Protein AF-A0A2I0XAA0-F1 (afdb_monomer)

Organism: NCBI:txid906689

Mean predicted aligned error: 16.68 Å

Radius of gyration: 24.53 Å; Cα contacts (8 Å, |Δi|>4): 14; chains: 1; bounding box: 45×25×62 Å

Solvent-accessible surface area (backbone atoms only — not comparable to full-atom values): 4853 Å² total; per-residue (Å²): 114,66,68,61,46,49,51,45,43,51,52,30,51,75,69,74,36,54,93,80,50,58,47,63,81,80,53,78,90,79,84,87,76,85,77,80,77,77,79,77,77,81,73,88,75,90,80,91,80,91,79,92,73,85,80,79,79,79,77,81,77,73,93,78,80,133

Sequence (66 aa):
MQMMYEIIYRALREAGLEDTYEPQDYLNFFCLHICETVDVDNTQNESPDSTSTPTVSVNRLNATIF

pLDDT: mean 72.35, std 22.58, range [33.72, 97.12]

Secondary structure (DSSP, 8-state):
-HHHHHHHHHHHHHHT-TTT--HHHH--------------------------------------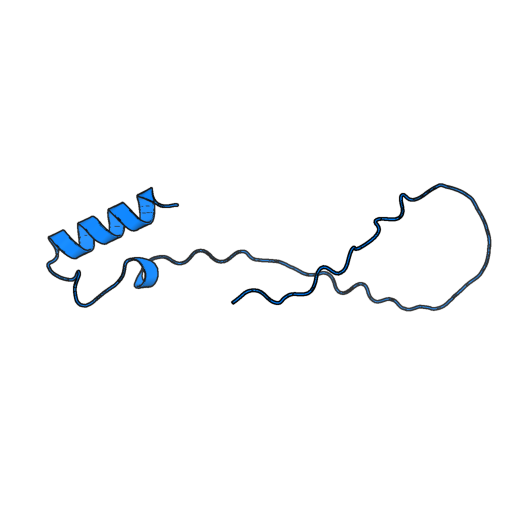--

Structure (mmCIF, N/CA/C/O backbone):
data_AF-A0A2I0XAA0-F1
#
_entry.id   AF-A0A2I0XAA0-F1
#
loop_
_atom_site.group_PDB
_atom_site.id
_atom_site.type_symbol
_atom_site.label_atom_id
_atom_site.label_alt_id
_atom_site.label_comp_id
_atom_site.label_asym_id
_atom_site.label_entity_id
_atom_site.label_seq_id
_atom_site.pdbx_PDB_ins_code
_atom_site.Cartn_x
_atom_site.Cartn_y
_atom_site.Cartn_z
_atom_site.occupancy
_atom_site.B_iso_or_equiv
_atom_site.auth_seq_id
_atom_site.auth_comp_id
_atom_site.auth_asym_id
_atom_site.auth_atom_id
_atom_site.pdbx_PDB_model_num
ATOM 1 N N . MET A 1 1 ? 6.353 -7.659 -2.634 1.00 72.25 1 MET A N 1
ATOM 2 C CA . MET A 1 1 ? 5.743 -6.335 -2.370 1.00 72.25 1 MET A CA 1
ATOM 3 C C . MET A 1 1 ? 4.555 -6.367 -1.412 1.00 72.25 1 MET A C 1
ATOM 5 O O . MET A 1 1 ? 4.196 -5.314 -0.907 1.00 72.25 1 MET A O 1
ATOM 9 N N . GLN A 1 2 ? 3.976 -7.537 -1.108 1.00 81.75 2 GLN A N 1
ATOM 10 C CA . GLN A 1 2 ? 2.799 -7.642 -0.232 1.00 81.75 2 GLN A CA 1
ATOM 11 C C . GLN A 1 2 ? 2.977 -6.982 1.145 1.00 81.75 2 GLN A C 1
ATOM 13 O O . GLN A 1 2 ? 2.056 -6.324 1.606 1.00 81.75 2 GLN A O 1
ATOM 18 N N . MET A 1 3 ? 4.169 -7.056 1.750 1.00 91.81 3 MET A N 1
ATOM 19 C CA . MET A 1 3 ? 4.413 -6.464 3.072 1.00 91.81 3 MET A CA 1
ATOM 20 C C . MET A 1 3 ? 4.244 -4.935 3.096 1.00 91.81 3 MET A C 1
ATOM 22 O O . MET A 1 3 ? 3.721 -4.400 4.064 1.00 91.81 3 MET A O 1
ATOM 26 N N . MET A 1 4 ? 4.648 -4.219 2.038 1.00 93.38 4 MET A N 1
ATOM 27 C CA . MET A 1 4 ? 4.471 -2.760 1.988 1.00 93.38 4 MET A CA 1
ATOM 28 C C . MET A 1 4 ? 2.998 -2.374 1.868 1.00 93.38 4 MET A C 1
ATOM 30 O O . MET A 1 4 ? 2.545 -1.493 2.591 1.00 93.38 4 MET A O 1
ATOM 34 N N . TYR A 1 5 ? 2.247 -3.062 1.005 1.00 94.69 5 TYR A N 1
ATOM 35 C CA . TYR A 1 5 ? 0.808 -2.837 0.878 1.00 94.69 5 TYR A CA 1
ATOM 36 C C . TYR A 1 5 ? 0.062 -3.155 2.180 1.00 94.69 5 TYR A C 1
ATOM 38 O O . TYR A 1 5 ? -0.835 -2.414 2.569 1.00 94.69 5 TYR A O 1
ATOM 46 N N . GLU A 1 6 ? 0.480 -4.199 2.901 1.00 94.62 6 GLU A N 1
ATOM 47 C CA . GLU A 1 6 ? -0.089 -4.549 4.203 1.00 94.62 6 GLU A CA 1
ATOM 48 C C . GLU A 1 6 ? 0.187 -3.483 5.274 1.00 94.62 6 GLU A C 1
ATOM 50 O O . GLU A 1 6 ? -0.700 -3.160 6.062 1.00 94.62 6 GLU A O 1
ATOM 55 N N . ILE A 1 7 ? 1.390 -2.900 5.299 1.00 96.31 7 ILE A N 1
ATOM 56 C CA . ILE A 1 7 ? 1.730 -1.809 6.226 1.00 96.31 7 ILE A CA 1
ATOM 57 C C . ILE A 1 7 ? 0.845 -0.586 5.971 1.00 96.31 7 ILE A C 1
ATOM 59 O O . ILE A 1 7 ? 0.293 -0.027 6.917 1.00 96.31 7 ILE A O 1
ATOM 63 N N . ILE A 1 8 ? 0.677 -0.196 4.705 1.00 95.25 8 ILE A N 1
ATOM 64 C CA . ILE A 1 8 ? -0.168 0.947 4.337 1.00 95.25 8 ILE A CA 1
ATOM 65 C C . ILE A 1 8 ? -1.627 0.666 4.709 1.00 95.25 8 ILE A C 1
ATOM 67 O O . ILE A 1 8 ? -2.267 1.504 5.335 1.00 95.25 8 ILE A O 1
ATOM 71 N N . TYR A 1 9 ? -2.132 -0.536 4.422 1.00 96.12 9 TYR A N 1
ATOM 72 C CA . TYR A 1 9 ? -3.487 -0.932 4.807 1.00 96.12 9 TYR A CA 1
ATOM 73 C C . TYR A 1 9 ? -3.712 -0.873 6.326 1.00 96.12 9 TYR A C 1
ATOM 75 O O . TYR A 1 9 ? -4.734 -0.369 6.790 1.00 96.12 9 TYR A O 1
ATOM 83 N N . ARG A 1 10 ? -2.745 -1.344 7.123 1.00 96.69 10 ARG A N 1
ATOM 84 C CA . ARG A 1 10 ? -2.818 -1.261 8.590 1.00 96.69 10 ARG A CA 1
ATOM 85 C C . ARG A 1 10 ? -2.869 0.191 9.069 1.00 96.69 10 ARG A C 1
ATOM 87 O O . ARG A 1 10 ? -3.695 0.492 9.922 1.00 96.69 10 ARG A O 1
ATOM 94 N N . ALA A 1 11 ? -2.057 1.073 8.486 1.00 96.50 11 ALA A N 1
ATOM 95 C CA . ALA A 1 11 ? -2.061 2.497 8.818 1.00 96.50 11 ALA A CA 1
ATOM 96 C C . ALA A 1 11 ? -3.388 3.184 8.448 1.00 96.50 11 ALA A C 1
ATOM 98 O O . ALA A 1 11 ? -3.906 3.977 9.230 1.00 96.50 11 ALA A O 1
ATOM 99 N N . LEU A 1 12 ? -3.969 2.845 7.292 1.00 97.12 12 LEU A N 1
ATOM 100 C CA . LEU A 1 12 ? -5.280 3.355 6.878 1.00 97.12 12 LEU A CA 1
ATOM 101 C C . LEU A 1 12 ? -6.383 2.924 7.845 1.00 97.12 12 LEU A C 1
ATOM 103 O O . LEU A 1 12 ? -7.188 3.754 8.258 1.00 97.12 12 LEU A O 1
ATOM 107 N N . ARG A 1 13 ? -6.354 1.662 8.278 1.00 96.31 13 ARG A N 1
ATOM 108 C CA . ARG A 1 13 ? -7.300 1.129 9.262 1.00 96.31 13 ARG A CA 1
ATOM 109 C C . ARG A 1 13 ? -7.138 1.752 10.651 1.00 96.31 13 ARG A C 1
ATOM 111 O O . ARG A 1 13 ? -8.116 1.990 11.346 1.00 96.31 13 ARG A O 1
ATOM 118 N N . GLU A 1 14 ? -5.907 2.033 11.073 1.00 96.75 14 GLU A N 1
ATOM 119 C CA . GLU A 1 14 ? -5.640 2.757 12.326 1.00 96.75 14 GLU A CA 1
ATOM 120 C C . GLU A 1 14 ? -6.117 4.216 12.272 1.00 96.75 14 GLU A C 1
ATOM 122 O O . GLU A 1 14 ? -6.495 4.779 13.299 1.00 96.75 14 GLU A O 1
ATOM 127 N N . ALA A 1 15 ? -6.141 4.814 11.079 1.00 95.62 15 ALA A N 1
ATOM 128 C CA . ALA A 1 15 ? -6.656 6.159 10.844 1.00 95.62 15 ALA A CA 1
ATOM 129 C C . ALA A 1 15 ? -8.179 6.214 10.596 1.00 95.62 15 ALA A C 1
ATOM 131 O O . ALA A 1 15 ? -8.727 7.316 10.549 1.00 95.62 15 ALA A O 1
ATOM 132 N N . GLY A 1 16 ? -8.863 5.071 10.446 1.00 96.12 16 GLY A N 1
ATOM 133 C CA . GLY A 1 16 ? -10.292 5.007 10.109 1.00 96.12 16 GLY A CA 1
ATOM 134 C C . GLY A 1 16 ? -10.601 5.455 8.675 1.00 96.12 16 GLY A C 1
ATOM 135 O O . GLY A 1 16 ? -11.630 6.081 8.423 1.00 96.12 16 GLY A O 1
ATOM 136 N N . LEU A 1 17 ? -9.662 5.228 7.758 1.00 96.38 17 LEU A N 1
ATOM 137 C CA . LEU A 1 17 ? -9.672 5.705 6.374 1.00 96.38 17 LEU A CA 1
ATOM 138 C C . LEU A 1 17 ? -9.751 4.570 5.340 1.00 96.38 17 LEU A C 1
ATOM 140 O O . LEU A 1 17 ? -9.705 4.828 4.137 1.00 96.38 17 LEU A O 1
ATOM 144 N N . GLU A 1 18 ? -9.882 3.326 5.794 1.00 91.69 18 GLU A N 1
ATOM 145 C CA . GLU A 1 18 ? -9.871 2.113 4.972 1.00 91.69 18 GLU A CA 1
ATOM 146 C C . GLU A 1 18 ? -11.023 2.013 3.959 1.00 91.69 18 GLU A C 1
ATOM 148 O O . GLU A 1 18 ? -10.870 1.337 2.947 1.00 91.69 18 GLU A O 1
ATOM 153 N N . ASP A 1 19 ? -12.145 2.698 4.202 1.00 93.56 19 ASP A N 1
ATOM 154 C CA . ASP A 1 19 ? -13.296 2.738 3.285 1.00 93.56 19 ASP A CA 1
ATOM 155 C C . ASP A 1 19 ? -13.178 3.855 2.233 1.00 93.56 19 ASP A C 1
ATOM 157 O O . ASP A 1 19 ? -13.962 3.915 1.286 1.00 93.56 19 ASP A O 1
ATOM 161 N N . THR A 1 20 ? -12.238 4.787 2.424 1.00 95.56 20 THR A N 1
ATOM 162 C CA . THR A 1 20 ? -12.070 5.973 1.565 1.00 95.56 20 THR A CA 1
ATOM 163 C C . THR A 1 20 ? -10.845 5.871 0.669 1.00 95.56 20 THR A C 1
ATOM 165 O O . THR A 1 20 ? -10.868 6.397 -0.442 1.00 95.56 20 THR A O 1
ATOM 168 N N . TYR A 1 21 ? -9.784 5.220 1.144 1.00 96.00 21 TYR A N 1
ATOM 169 C CA . TYR A 1 21 ? -8.516 5.148 0.434 1.00 96.00 21 TYR A CA 1
ATOM 170 C C . TYR A 1 21 ? -7.998 3.718 0.357 1.00 96.00 21 TYR A C 1
ATOM 172 O O . TYR A 1 21 ? -8.102 2.948 1.315 1.00 96.00 21 TYR A O 1
ATOM 180 N N . GLU A 1 22 ? -7.368 3.393 -0.767 1.00 93.44 22 GLU A N 1
ATOM 181 C CA . GLU A 1 22 ? -6.716 2.110 -0.981 1.00 93.44 22 GLU A CA 1
ATOM 182 C C . GLU A 1 22 ? -5.189 2.228 -0.840 1.00 93.44 22 GLU A C 1
ATOM 184 O O . GLU A 1 22 ? -4.591 3.270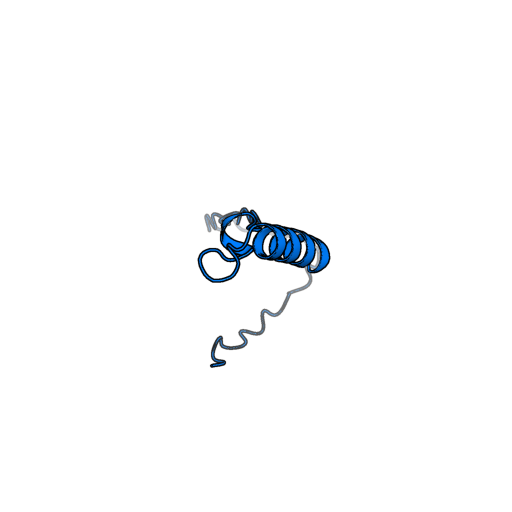 -1.118 1.00 93.44 22 GLU A O 1
ATOM 189 N N . PRO A 1 23 ? -4.489 1.147 -0.454 1.00 94.38 23 PRO A N 1
ATOM 190 C CA . PRO A 1 23 ? -3.027 1.138 -0.384 1.00 94.38 23 PRO A CA 1
ATOM 191 C C . PRO A 1 23 ? -2.314 1.557 -1.687 1.00 94.38 23 PRO A C 1
ATOM 193 O O . PRO A 1 23 ? -1.217 2.119 -1.643 1.00 94.38 23 PRO A O 1
ATOM 196 N N . GLN A 1 24 ? -2.933 1.297 -2.839 1.00 93.81 24 GLN A N 1
ATOM 197 C CA . GLN A 1 24 ? -2.457 1.658 -4.174 1.00 93.81 24 GLN A CA 1
ATOM 198 C C . GLN A 1 24 ? -2.488 3.173 -4.424 1.00 93.81 24 GLN A C 1
ATOM 200 O O . GLN A 1 24 ? -1.702 3.654 -5.240 1.00 93.81 24 GLN A O 1
ATOM 205 N N . ASP A 1 25 ? -3.308 3.939 -3.698 1.00 94.12 25 ASP A N 1
ATOM 206 C CA . ASP A 1 25 ? -3.351 5.405 -3.811 1.00 94.12 25 ASP A CA 1
ATOM 207 C C . ASP 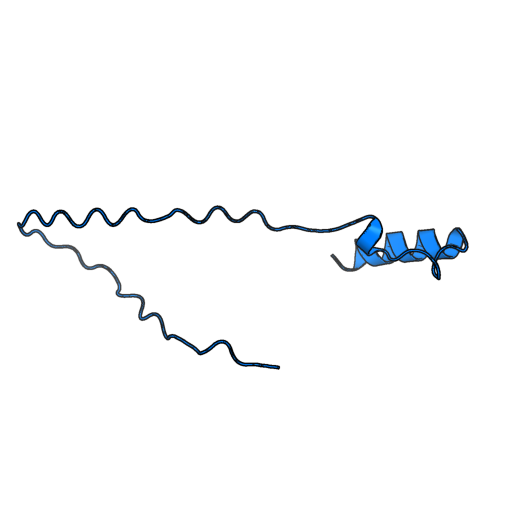A 1 25 ? -2.062 6.062 -3.295 1.00 94.12 25 ASP A C 1
ATOM 209 O O . ASP A 1 25 ? -1.687 7.155 -3.721 1.00 94.12 25 ASP A O 1
ATOM 213 N N . TYR A 1 26 ? -1.344 5.377 -2.403 1.00 93.62 26 TYR A N 1
ATOM 214 C CA . TYR A 1 26 ? -0.109 5.871 -1.791 1.00 93.62 26 TYR A CA 1
ATOM 215 C C . TYR A 1 26 ? 1.148 5.241 -2.384 1.00 93.62 26 TYR A C 1
ATOM 217 O O . TYR A 1 26 ? 2.231 5.827 -2.308 1.00 93.62 26 TYR A O 1
ATOM 225 N N . LEU A 1 27 ? 1.033 4.039 -2.952 1.00 92.75 27 LEU A N 1
ATOM 226 C CA . LEU A 1 27 ? 2.178 3.282 -3.431 1.00 92.75 27 LEU A CA 1
ATOM 227 C C . LEU A 1 27 ? 1.851 2.506 -4.706 1.00 92.75 27 LEU A C 1
ATOM 229 O O . LEU A 1 27 ? 1.159 1.490 -4.683 1.00 92.75 27 LEU A O 1
ATOM 233 N N . ASN A 1 28 ? 2.468 2.931 -5.806 1.00 90.19 28 ASN A N 1
ATOM 234 C CA . ASN A 1 28 ? 2.465 2.208 -7.070 1.00 90.19 28 ASN A CA 1
ATOM 235 C C . ASN A 1 28 ? 3.888 1.882 -7.510 1.00 90.19 28 ASN A C 1
ATOM 237 O O . ASN A 1 28 ? 4.803 2.694 -7.370 1.00 90.19 28 ASN A O 1
ATOM 241 N N . PHE A 1 29 ? 4.060 0.687 -8.068 1.00 89.12 29 PHE A N 1
ATOM 242 C CA . PHE A 1 29 ? 5.318 0.254 -8.657 1.00 89.12 29 PHE A CA 1
ATOM 243 C C . PHE A 1 29 ? 5.177 0.224 -10.170 1.00 89.12 29 PHE A C 1
ATOM 245 O O . PHE A 1 29 ? 4.373 -0.530 -10.713 1.00 89.12 29 PHE A O 1
ATOM 252 N N . PHE A 1 30 ? 5.999 1.018 -10.843 1.00 89.56 30 PHE A N 1
ATOM 253 C CA . PHE A 1 30 ? 6.092 1.014 -12.293 1.00 89.56 30 PHE A CA 1
ATOM 254 C C . PHE A 1 30 ? 7.447 0.454 -12.699 1.00 89.56 30 PHE A C 1
ATOM 256 O O . PHE A 1 30 ? 8.486 0.857 -12.174 1.00 89.56 30 PH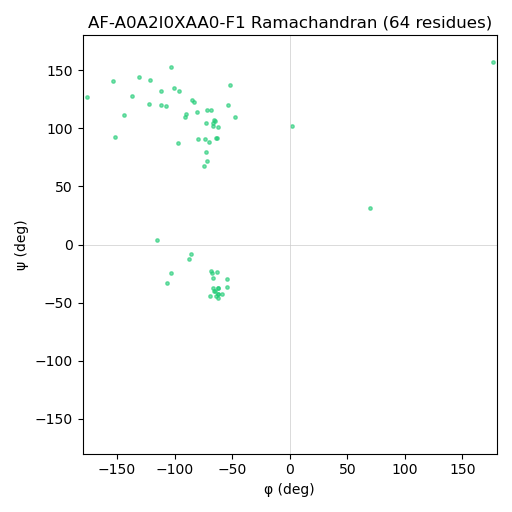E A O 1
ATOM 263 N N . CYS A 1 31 ? 7.441 -0.477 -13.646 1.00 88.25 31 CYS A N 1
ATOM 264 C CA . CYS A 1 31 ? 8.661 -0.896 -14.312 1.00 88.25 31 CYS A CA 1
ATOM 265 C C . CYS A 1 31 ? 8.947 0.095 -15.439 1.00 88.25 31 CYS A C 1
ATOM 267 O O . CYS A 1 31 ? 8.119 0.280 -16.329 1.00 88.25 31 CYS A O 1
ATOM 269 N N . LEU A 1 32 ? 10.123 0.720 -15.416 1.00 87.50 32 LEU A N 1
ATOM 270 C CA . LEU A 1 32 ? 10.603 1.466 -16.570 1.00 87.50 32 LEU A CA 1
ATOM 271 C C . LEU A 1 32 ? 11.197 0.464 -17.553 1.00 87.50 32 LEU A C 1
ATOM 273 O O . LEU A 1 32 ? 12.197 -0.187 -17.254 1.00 87.50 32 LEU A O 1
ATOM 277 N N . HIS A 1 33 ? 10.565 0.327 -18.713 1.00 86.25 33 HIS A N 1
ATOM 278 C CA . HIS A 1 33 ? 11.147 -0.393 -19.831 1.00 86.25 33 HIS A CA 1
ATOM 279 C C . HIS A 1 33 ? 11.469 0.599 -20.941 1.00 86.25 33 HIS A C 1
ATOM 281 O O . HIS A 1 33 ? 10.584 1.281 -21.455 1.00 86.25 33 HIS A O 1
ATOM 287 N N . ILE A 1 34 ? 12.747 0.668 -21.297 1.00 80.56 34 ILE A N 1
ATOM 288 C CA . ILE A 1 34 ? 13.193 1.313 -22.524 1.00 80.56 34 ILE A CA 1
ATOM 289 C C . ILE A 1 34 ? 13.177 0.215 -23.583 1.00 80.56 34 ILE A C 1
ATOM 291 O O . ILE A 1 34 ? 13.935 -0.749 -23.485 1.00 80.56 34 ILE A O 1
ATOM 295 N N . CYS A 1 35 ? 12.274 0.335 -24.553 1.00 82.75 35 CYS A N 1
ATOM 296 C CA . CYS A 1 35 ? 12.286 -0.512 -25.735 1.00 82.75 35 CYS A CA 1
ATOM 297 C C . CYS A 1 35 ? 13.131 0.206 -26.785 1.00 82.75 35 CYS A C 1
ATOM 299 O O . CYS A 1 35 ? 12.730 1.262 -27.275 1.00 82.75 35 CYS A O 1
ATOM 301 N N . GLU A 1 36 ? 14.313 -0.322 -27.088 1.00 81.31 36 GLU A N 1
ATOM 302 C CA . GLU A 1 36 ? 15.097 0.185 -28.209 1.00 81.31 36 GLU A CA 1
ATOM 303 C C . GLU A 1 36 ? 14.353 -0.172 -29.499 1.00 81.31 36 GLU A C 1
ATOM 305 O O . GLU A 1 36 ? 14.157 -1.348 -29.822 1.00 81.31 36 GLU A O 1
ATOM 310 N N . THR A 1 37 ? 13.896 0.846 -30.229 1.00 75.31 37 THR A N 1
ATOM 311 C CA . THR A 1 37 ? 13.459 0.657 -31.608 1.00 75.31 37 THR A CA 1
ATOM 312 C C . THR A 1 37 ? 14.698 0.269 -32.392 1.00 75.31 37 THR A C 1
ATOM 314 O O . THR A 1 37 ? 15.584 1.094 -32.602 1.00 75.31 37 THR A O 1
ATOM 317 N N . VAL A 1 38 ? 14.791 -0.999 -32.789 1.00 71.88 38 VAL A N 1
ATOM 318 C CA . VAL A 1 38 ? 15.756 -1.398 -33.809 1.00 71.88 38 VAL A CA 1
ATOM 319 C C . VAL A 1 38 ? 15.351 -0.631 -35.062 1.00 71.88 38 VAL A C 1
ATOM 321 O O . VAL A 1 38 ? 14.377 -0.999 -35.720 1.00 71.88 38 VAL A O 1
ATOM 324 N N . ASP A 1 39 ? 16.056 0.461 -35.355 1.00 65.31 39 ASP A N 1
ATOM 325 C CA . ASP A 1 39 ? 16.030 1.069 -36.676 1.00 65.31 39 ASP A CA 1
ATOM 326 C C . ASP A 1 39 ? 16.610 0.022 -37.620 1.00 65.31 39 ASP A C 1
ATOM 328 O O . ASP A 1 39 ? 17.820 -0.112 -37.801 1.00 65.31 39 ASP A O 1
ATOM 332 N N . VAL A 1 40 ? 15.720 -0.797 -38.177 1.00 62.75 40 VAL A N 1
ATOM 333 C CA . VAL A 1 40 ? 16.024 -1.629 -39.331 1.00 62.75 40 VAL A CA 1
ATOM 334 C C . VAL A 1 40 ? 16.125 -0.669 -40.515 1.00 62.75 40 VAL A C 1
ATOM 336 O O . VAL A 1 40 ? 15.235 -0.615 -41.363 1.00 62.75 40 VAL A O 1
ATOM 339 N N . ASP A 1 41 ? 17.202 0.120 -40.566 1.00 52.50 41 ASP A N 1
ATOM 340 C CA . ASP A 1 41 ? 17.676 0.642 -41.840 1.00 52.50 41 ASP A CA 1
ATOM 341 C C . ASP A 1 41 ? 18.244 -0.552 -42.603 1.00 52.50 41 ASP A C 1
ATOM 343 O O . ASP A 1 41 ? 19.398 -0.964 -42.480 1.00 52.50 41 ASP A O 1
ATOM 347 N N . ASN A 1 42 ? 17.330 -1.187 -43.324 1.00 53.56 42 ASN A N 1
ATOM 348 C CA . ASN A 1 42 ? 17.597 -2.256 -44.252 1.00 53.56 42 ASN A CA 1
ATOM 349 C C . ASN A 1 42 ? 18.225 -1.651 -45.517 1.00 53.56 42 ASN A C 1
ATOM 351 O O . ASN A 1 42 ? 17.620 -1.667 -46.587 1.00 53.56 42 ASN A O 1
ATOM 355 N N . THR A 1 43 ? 19.440 -1.119 -45.419 1.00 44.28 43 THR A N 1
ATOM 356 C CA . THR A 1 43 ? 20.297 -0.937 -46.592 1.00 44.28 43 THR A CA 1
ATOM 357 C C . THR A 1 43 ? 21.251 -2.121 -46.668 1.00 44.28 43 THR A C 1
ATOM 359 O O . THR A 1 43 ? 22.350 -2.144 -46.119 1.00 44.28 43 THR A O 1
ATOM 362 N N . GLN A 1 44 ? 20.743 -3.158 -47.338 1.00 52.38 44 GLN A N 1
ATOM 363 C CA . GLN A 1 44 ? 21.479 -4.327 -47.797 1.00 52.38 44 GLN A CA 1
ATOM 364 C C . GLN A 1 44 ? 22.768 -3.884 -48.498 1.00 52.38 44 GL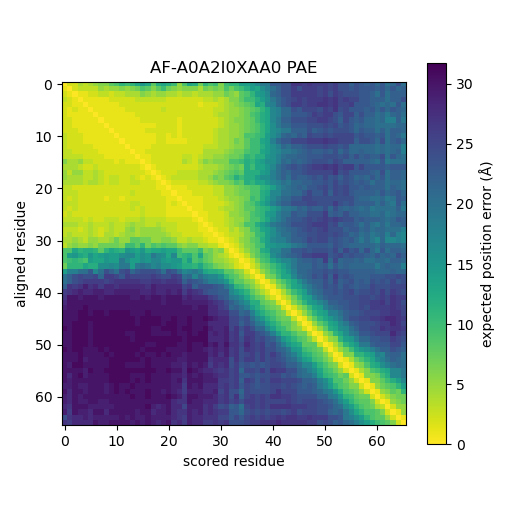N A C 1
ATOM 366 O O . GLN A 1 44 ? 22.715 -3.354 -49.602 1.00 52.38 44 GLN A O 1
ATOM 371 N N . ASN A 1 45 ? 23.918 -4.131 -47.873 1.00 41.03 45 ASN A N 1
ATOM 372 C CA . ASN A 1 45 ? 25.194 -4.208 -48.570 1.00 41.03 45 ASN A CA 1
ATOM 373 C C . ASN A 1 45 ? 25.794 -5.587 -48.299 1.00 41.03 45 ASN A C 1
ATOM 375 O O . ASN A 1 45 ? 25.978 -6.022 -47.165 1.00 41.03 45 ASN A O 1
ATOM 379 N N . GLU A 1 46 ? 26.009 -6.289 -49.395 1.00 43.81 46 GLU A N 1
ATOM 380 C CA . GLU A 1 46 ? 26.283 -7.709 -49.509 1.00 43.81 46 GLU A CA 1
ATOM 381 C C . GLU A 1 46 ? 27.786 -7.980 -49.324 1.00 43.81 46 GLU A C 1
ATOM 383 O O . GLU A 1 46 ? 28.588 -7.431 -50.076 1.00 43.81 46 GLU A O 1
ATOM 388 N N . SER A 1 47 ? 28.189 -8.844 -48.381 1.00 38.59 47 SER A N 1
ATOM 389 C CA . SER A 1 47 ? 29.259 -9.850 -48.585 1.00 38.59 47 SER A CA 1
ATOM 390 C C . SER A 1 47 ? 29.597 -10.665 -47.329 1.00 3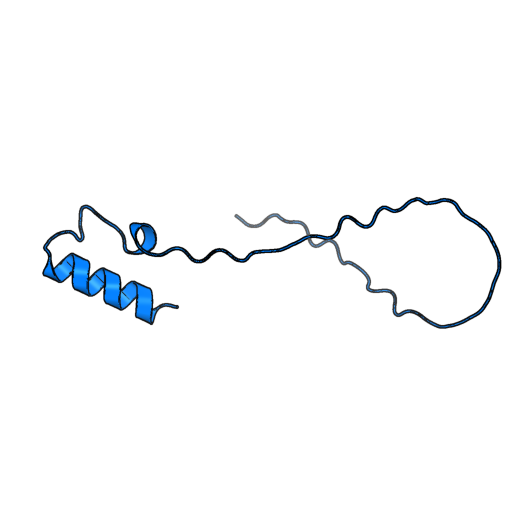8.59 47 SER A C 1
ATOM 392 O O . SER A 1 47 ? 29.327 -10.214 -46.218 1.00 38.59 47 SER A O 1
ATOM 394 N N . PRO A 1 48 ? 30.171 -11.875 -47.496 1.00 54.25 48 PRO A N 1
ATOM 395 C CA . PRO A 1 48 ? 30.064 -12.958 -46.534 1.00 54.25 48 PRO A CA 1
ATOM 396 C C . PRO A 1 48 ? 31.272 -13.015 -45.598 1.00 54.25 48 PRO A C 1
ATOM 398 O O . PRO A 1 48 ? 32.402 -13.080 -46.066 1.00 54.25 48 PRO A O 1
ATOM 401 N N . ASP A 1 49 ? 31.042 -13.127 -44.292 1.00 36.97 49 ASP A N 1
ATOM 402 C CA . ASP A 1 49 ? 31.838 -14.060 -43.499 1.00 36.97 49 ASP A CA 1
ATOM 403 C C . ASP A 1 49 ? 31.071 -14.533 -42.259 1.00 36.97 49 ASP A C 1
ATOM 405 O O . ASP A 1 49 ? 30.296 -13.822 -41.622 1.00 36.97 49 ASP A O 1
ATOM 409 N N . SER A 1 50 ? 31.271 -15.811 -42.013 1.00 47.25 50 SER A N 1
ATOM 410 C CA . SER A 1 50 ? 30.700 -16.718 -41.038 1.00 47.25 50 SER A CA 1
ATOM 411 C C . SER A 1 50 ? 30.738 -16.247 -39.577 1.00 47.25 50 SER A C 1
ATOM 413 O O . SER A 1 50 ? 31.764 -15.790 -39.091 1.00 47.25 50 SER A O 1
ATOM 415 N N . THR A 1 51 ? 29.637 -16.456 -38.836 1.00 33.72 51 THR A N 1
ATOM 416 C CA . THR A 1 51 ? 29.606 -17.077 -37.490 1.00 33.72 51 THR A CA 1
ATOM 417 C C . THR A 1 51 ? 28.149 -17.227 -37.025 1.00 33.72 51 THR A C 1
ATOM 419 O O . THR A 1 51 ? 27.355 -16.292 -37.055 1.00 33.72 51 THR A O 1
ATOM 422 N N . SER A 1 52 ? 27.792 -18.448 -36.630 1.00 54.38 52 SER A N 1
ATOM 423 C CA . SER A 1 52 ? 26.460 -18.924 -36.245 1.00 54.38 52 SER A CA 1
ATOM 424 C C . SER A 1 52 ? 25.775 -18.097 -35.149 1.00 54.38 52 SER A C 1
ATOM 426 O O . SER A 1 52 ? 26.245 -18.072 -34.010 1.00 54.38 52 SER A O 1
ATOM 428 N N . THR A 1 53 ? 24.612 -17.521 -35.453 1.00 39.38 53 THR A N 1
ATOM 429 C CA . THR A 1 53 ? 23.689 -16.940 -34.468 1.00 39.38 53 THR A CA 1
ATOM 430 C C . THR A 1 53 ? 22.541 -17.918 -34.174 1.00 39.38 53 THR A C 1
ATOM 432 O O . THR A 1 53 ? 21.987 -18.513 -35.102 1.00 39.38 53 THR A O 1
ATOM 435 N N . PRO A 1 54 ? 22.164 -18.142 -32.898 1.00 43.38 54 PRO A N 1
ATOM 436 C CA . PRO A 1 54 ? 21.033 -18.998 -32.575 1.00 43.38 54 PRO A CA 1
ATOM 437 C C . PRO A 1 54 ? 19.742 -18.268 -32.958 1.00 43.38 54 PRO A C 1
ATOM 439 O O . PRO A 1 54 ? 19.403 -17.227 -32.397 1.00 43.38 54 PRO A O 1
ATOM 442 N N . THR A 1 55 ? 19.010 -18.814 -33.924 1.00 40.34 55 THR A N 1
ATOM 443 C CA . THR A 1 55 ? 17.681 -18.329 -34.297 1.00 40.34 55 THR A CA 1
ATOM 444 C C . THR A 1 55 ? 16.712 -18.580 -33.143 1.00 40.34 55 THR A C 1
ATOM 446 O O . THR A 1 55 ? 16.276 -19.713 -32.925 1.00 40.34 55 THR A O 1
ATOM 449 N N . VAL A 1 56 ? 16.360 -17.533 -32.397 1.00 41.00 56 VAL A N 1
ATOM 450 C CA . VAL A 1 56 ? 15.237 -17.586 -31.457 1.00 41.00 56 VAL A CA 1
ATOM 451 C C . VAL A 1 56 ? 13.950 -17.588 -32.279 1.00 41.00 56 VAL A C 1
ATOM 453 O O . VAL A 1 56 ? 13.544 -16.574 -32.843 1.00 41.00 56 VAL A O 1
ATOM 456 N N . SER A 1 57 ? 13.323 -18.761 -32.372 1.00 45.97 57 SER A N 1
ATOM 457 C CA . SER A 1 57 ? 11.979 -18.933 -32.920 1.00 45.97 57 SER A CA 1
ATOM 458 C C . SER A 1 57 ? 10.979 -18.255 -31.987 1.00 45.97 57 SER A C 1
ATOM 460 O O . SER A 1 57 ? 10.646 -18.784 -30.925 1.00 45.97 57 SER A O 1
ATOM 462 N N . VAL A 1 58 ? 10.509 -17.067 -32.368 1.00 44.78 58 VAL A N 1
ATOM 463 C CA . VAL A 1 58 ? 9.442 -16.363 -31.654 1.00 44.78 58 VAL A CA 1
ATOM 464 C C . VAL A 1 58 ? 8.126 -17.075 -31.955 1.00 44.78 58 VAL A C 1
ATOM 466 O O . VAL A 1 58 ? 7.436 -16.780 -32.930 1.00 44.78 58 VAL A O 1
ATOM 469 N N . ASN A 1 59 ? 7.779 -18.047 -31.112 1.00 48.38 59 ASN A N 1
ATOM 470 C CA . ASN A 1 59 ? 6.442 -18.623 -31.107 1.00 48.38 59 ASN A CA 1
ATOM 471 C C . ASN A 1 59 ? 5.457 -17.530 -30.687 1.00 48.38 59 ASN A C 1
ATOM 473 O O . ASN A 1 59 ? 5.396 -17.119 -29.529 1.00 48.38 59 ASN A O 1
ATOM 477 N N . ARG A 1 60 ? 4.698 -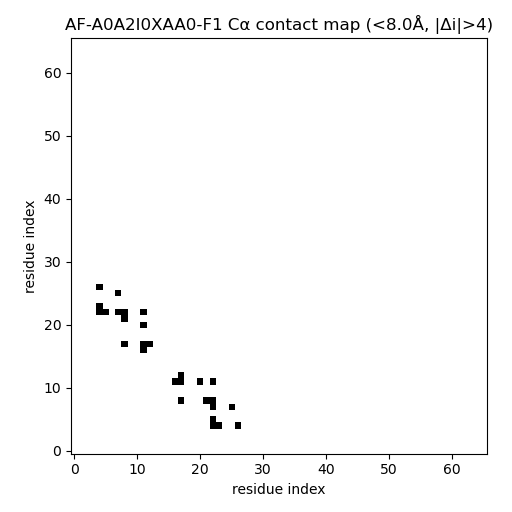17.044 -31.670 1.00 53.25 60 ARG A N 1
ATOM 478 C CA . ARG A 1 60 ? 3.634 -16.055 -31.517 1.00 53.25 60 ARG A CA 1
ATOM 479 C C . ARG A 1 60 ? 2.431 -16.721 -30.838 1.00 53.25 60 ARG A C 1
ATOM 481 O O . ARG A 1 60 ? 1.476 -17.110 -31.504 1.00 53.25 60 ARG A O 1
ATOM 488 N N . LEU A 1 61 ? 2.475 -16.886 -29.517 1.00 48.66 61 LEU A N 1
ATOM 489 C CA . LEU A 1 61 ? 1.285 -17.268 -28.756 1.00 48.66 61 LEU A CA 1
ATOM 490 C C . LEU A 1 61 ? 0.420 -16.022 -28.538 1.00 48.66 61 LEU A C 1
ATOM 492 O O . LEU A 1 61 ? 0.638 -15.216 -27.640 1.00 48.66 61 LEU A O 1
ATOM 496 N N . ASN A 1 62 ? -0.490 -15.839 -29.498 1.00 45.00 62 ASN A N 1
ATOM 497 C CA . ASN A 1 62 ? -1.826 -15.269 -29.345 1.00 45.00 62 ASN A CA 1
ATOM 498 C C . ASN A 1 62 ? -2.201 -14.782 -27.929 1.00 45.00 62 ASN A C 1
ATOM 500 O O . ASN A 1 62 ? -2.653 -15.541 -27.077 1.00 45.00 62 ASN A O 1
ATOM 504 N N . ALA A 1 63 ? -2.136 -13.464 -27.740 1.00 50.31 63 ALA A N 1
ATOM 505 C CA . ALA A 1 63 ? -2.826 -12.776 -26.662 1.00 50.31 63 ALA A CA 1
A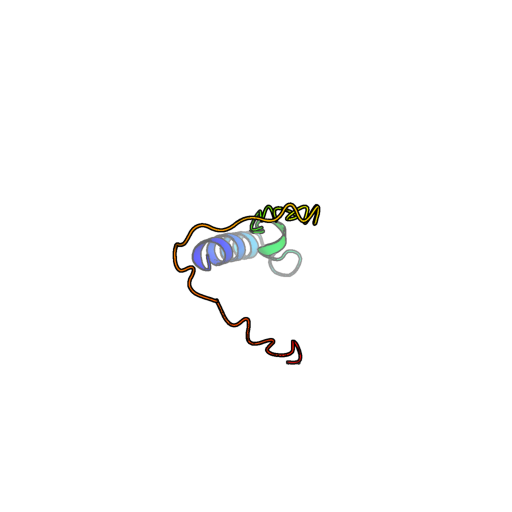TOM 506 C C . ALA A 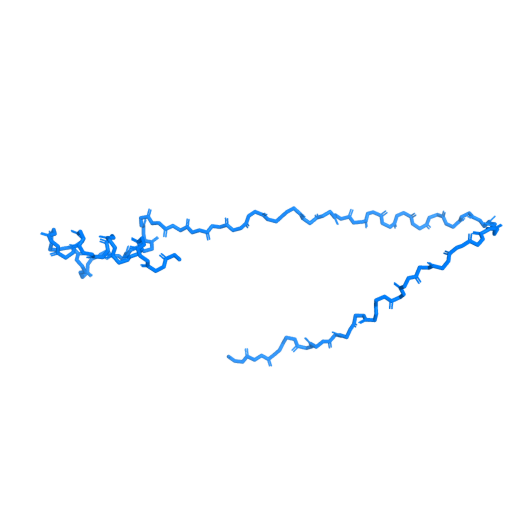1 63 ? -4.349 -12.928 -26.838 1.00 50.31 63 ALA A C 1
ATOM 508 O O . ALA A 1 63 ? -4.999 -12.163 -27.548 1.00 50.31 63 ALA A O 1
ATOM 509 N N . THR A 1 64 ? -4.923 -13.955 -26.224 1.00 53.00 64 THR A N 1
ATOM 510 C CA . THR A 1 64 ? -6.347 -14.024 -25.885 1.00 53.00 64 THR A CA 1
ATOM 511 C C . THR A 1 64 ? -6.477 -14.917 -24.666 1.00 53.00 64 THR A C 1
ATOM 513 O O . THR A 1 64 ? -6.593 -16.129 -24.810 1.00 53.00 64 THR A O 1
ATOM 516 N N . ILE A 1 65 ? -6.460 -14.328 -23.473 1.00 44.50 65 ILE A N 1
ATOM 517 C CA . ILE A 1 65 ? -7.114 -14.922 -22.307 1.00 44.50 65 ILE A CA 1
ATOM 518 C C . ILE A 1 65 ? -7.844 -13.787 -21.585 1.00 44.50 65 ILE A C 1
ATOM 520 O O . ILE A 1 65 ? -7.272 -12.718 -21.373 1.00 44.50 65 ILE A O 1
ATOM 524 N N . PHE A 1 66 ? -9.130 -14.056 -21.356 1.00 46.78 66 PHE A N 1
ATOM 525 C CA . PHE A 1 66 ? -10.110 -13.320 -20.562 1.00 46.78 66 PHE A CA 1
ATOM 526 C C . PHE A 1 66 ? -9.609 -12.952 -19.162 1.00 46.78 66 PHE A C 1
ATOM 528 O O . PHE A 1 66 ? -8.835 -13.751 -18.589 1.00 46.78 66 PHE A O 1
#

Foldseek 3Di:
DVVQQVVQCVVCVVVVNNVPDHSVVVDDDDDDDDDDDPPPPVPDDDDDDDDDDDDDDPPPPDPDDD